Protein AF-A0A963PJD4-F1 (afdb_monomer)

Sequence (79 aa):
LIVNFTRFGGSSLDIMVYAFTLTRAWADYQTLKQELLLGIGRIIERHGAEIAFPTQTLHMVTGGDAPEPSEAAQGRHGG

Foldseek 3Di:
DDWDQDDDDPFDGDIDDDDDDPDPDPVVVVVVVVCVVVVVQVVCVVVVHHDTDDDDDDDDDPPDCPDDPPPPPPDDDDD

Radius of gyration: 29.49 Å; Cα contacts (8 Å, |Δi|>4): 48; chains: 1; bounding box: 52×40×85 Å

pLDDT: mean 87.68, std 16.46, range [37.44, 98.44]

Solvent-accessible surface area (backbone atoms only — not comparable to full-atom values): 5497 Å² total; per-residue (Å²): 122,49,78,43,80,74,46,82,49,97,51,39,78,43,68,51,78,48,78,83,73,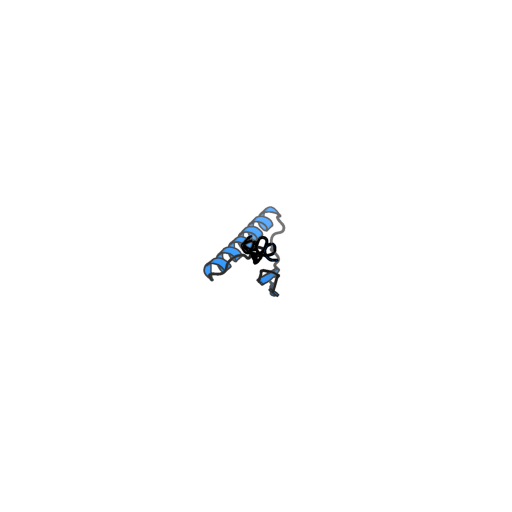94,67,85,52,67,70,60,47,54,51,53,52,50,53,52,54,53,48,50,52,53,52,39,48,74,70,76,44,76,87,69,59,96,65,82,88,83,85,83,80,81,91,77,82,76,82,74,84,76,78,83,79,81,85,84,84,89,132

Structure (mmCIF, N/CA/C/O backbone):
data_AF-A0A963PJD4-F1
#
_entry.id   AF-A0A963PJD4-F1
#
loop_
_atom_site.group_PDB
_atom_site.id
_atom_site.type_symbol
_atom_site.label_atom_id
_atom_site.label_alt_id
_atom_site.label_comp_id
_atom_site.label_asym_id
_atom_site.label_entity_id
_atom_site.label_seq_id
_atom_site.pdbx_PDB_ins_code
_atom_site.Cartn_x
_atom_site.Cartn_y
_atom_site.Cartn_z
_atom_site.occupancy
_atom_site.B_iso_or_equiv
_atom_site.auth_seq_id
_atom_site.auth_comp_id
_atom_site.auth_asym_id
_atom_site.auth_atom_id
_atom_site.pdbx_PDB_model_num
ATOM 1 N N . LEU A 1 1 ? 9.612 -13.029 -6.176 1.00 90.38 1 LEU A N 1
ATOM 2 C CA . LEU A 1 1 ? 8.461 -12.289 -5.614 1.00 90.38 1 LEU A CA 1
ATOM 3 C C . LEU A 1 1 ? 8.147 -12.904 -4.261 1.00 90.38 1 LEU A C 1
ATOM 5 O O . LEU A 1 1 ? 8.045 -14.122 -4.201 1.00 90.38 1 LEU A O 1
ATOM 9 N N . ILE A 1 2 ? 8.059 -12.099 -3.204 1.00 97.75 2 ILE A N 1
ATOM 10 C CA . ILE A 1 2 ? 7.735 -12.546 -1.842 1.00 97.75 2 ILE A CA 1
ATOM 11 C C . ILE A 1 2 ? 6.546 -11.719 -1.350 1.00 97.75 2 ILE A C 1
ATOM 13 O O . ILE A 1 2 ? 6.555 -10.495 -1.501 1.00 97.75 2 ILE A O 1
ATOM 17 N N . VAL A 1 3 ? 5.540 -12.383 -0.777 1.00 97.56 3 VAL A N 1
ATOM 18 C CA . VAL A 1 3 ? 4.353 -11.750 -0.188 1.00 97.56 3 VAL A CA 1
ATOM 19 C C . VAL A 1 3 ? 4.044 -12.432 1.137 1.00 97.56 3 VAL A C 1
ATOM 21 O O . VAL A 1 3 ? 3.761 -13.625 1.141 1.00 97.56 3 VAL A O 1
ATOM 24 N N . ASN A 1 4 ? 4.099 -11.689 2.241 1.00 98.31 4 ASN A N 1
ATOM 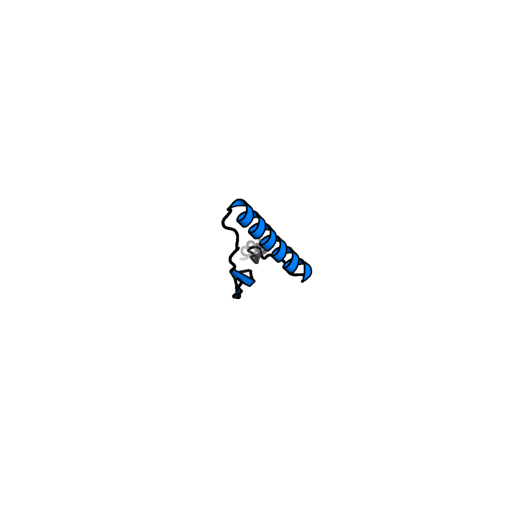25 C CA . ASN A 1 4 ? 3.885 -12.229 3.586 1.00 98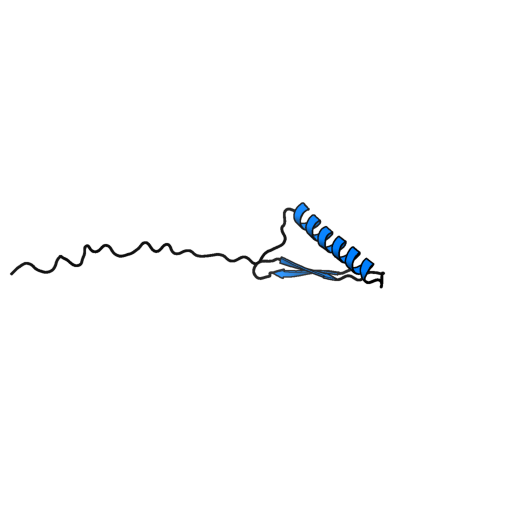.31 4 ASN A CA 1
ATOM 26 C C . ASN A 1 4 ? 2.966 -11.313 4.395 1.00 98.31 4 ASN A C 1
ATOM 28 O O . ASN A 1 4 ? 3.176 -10.101 4.411 1.00 98.31 4 ASN A O 1
ATOM 32 N N . PHE A 1 5 ? 2.016 -11.889 5.132 1.00 97.75 5 PHE A N 1
ATOM 33 C CA . PHE A 1 5 ? 1.408 -11.206 6.274 1.00 97.75 5 PHE A CA 1
ATOM 34 C C . PHE A 1 5 ? 2.465 -11.080 7.373 1.00 97.75 5 PHE A C 1
ATOM 36 O O . PHE A 1 5 ? 3.073 -12.079 7.759 1.00 97.75 5 PHE A O 1
ATOM 43 N N . THR A 1 6 ? 2.744 -9.860 7.821 1.00 97.69 6 THR A N 1
ATOM 44 C CA . THR A 1 6 ? 3.879 -9.599 8.714 1.00 97.69 6 THR A CA 1
ATOM 45 C C . THR A 1 6 ? 3.454 -9.421 10.158 1.00 97.69 6 THR A C 1
ATOM 47 O O . THR A 1 6 ? 4.131 -9.934 11.047 1.00 97.69 6 THR A O 1
ATOM 50 N N . ARG A 1 7 ? 2.358 -8.698 10.413 1.00 97.81 7 ARG A N 1
ATOM 51 C CA . ARG A 1 7 ? 1.869 -8.440 11.772 1.00 97.81 7 ARG A CA 1
ATOM 52 C C . ARG A 1 7 ? 0.442 -7.898 11.795 1.00 97.81 7 ARG A C 1
ATOM 54 O O . ARG A 1 7 ? -0.041 -7.312 10.828 1.00 97.81 7 ARG A O 1
ATOM 61 N N . PHE A 1 8 ? -0.162 -7.989 12.975 1.00 97.88 8 PHE A N 1
ATOM 62 C CA . PHE A 1 8 ? -1.278 -7.138 13.377 1.00 97.88 8 PHE A CA 1
ATOM 63 C C . PHE A 1 8 ? -0.730 -5.757 13.774 1.00 97.88 8 PHE A C 1
ATOM 65 O O . PHE A 1 8 ? 0.061 -5.644 14.714 1.00 97.88 8 PHE A O 1
ATOM 72 N N . GLY A 1 9 ? -1.089 -4.719 13.020 1.00 95.94 9 GLY A N 1
ATOM 73 C CA . GLY A 1 9 ? -0.789 -3.323 13.334 1.00 95.94 9 GLY A CA 1
ATOM 74 C C . GLY A 1 9 ? -1.802 -2.729 14.318 1.00 95.94 9 GLY A C 1
ATOM 75 O O . GLY A 1 9 ? -2.788 -3.366 14.674 1.00 95.94 9 GLY A O 1
ATOM 76 N N . GLY A 1 10 ? -1.581 -1.484 14.755 1.00 96.31 10 GLY A N 1
ATOM 77 C CA . GLY A 1 10 ? -2.454 -0.835 15.748 1.00 96.31 10 GLY A CA 1
ATOM 78 C C . GLY A 1 10 ? -3.904 -0.639 15.283 1.00 96.31 10 GLY A C 1
ATOM 79 O O . GLY A 1 10 ? -4.809 -0.575 16.103 1.00 96.31 10 GLY A O 1
ATOM 80 N N . SER A 1 11 ? -4.123 -0.551 13.971 1.00 96.38 11 SER A N 1
ATOM 81 C CA . SER A 1 11 ? -5.451 -0.510 13.335 1.00 96.38 11 SER A CA 1
ATOM 82 C C . SER A 1 11 ? -5.407 -1.085 11.909 1.00 96.38 11 SER A C 1
ATOM 84 O O . SER A 1 11 ? -6.168 -0.673 11.043 1.00 96.38 11 SER A O 1
ATOM 86 N N . SER A 1 12 ? -4.491 -2.026 11.643 1.00 97.69 12 SER A N 1
ATOM 87 C CA . SER A 1 12 ? -4.235 -2.579 10.305 1.00 97.69 12 SER A CA 1
ATOM 88 C C . SER A 1 12 ? -3.808 -4.049 10.348 1.00 97.69 12 SER A C 1
ATOM 90 O O . SER A 1 12 ? -3.330 -4.550 11.365 1.00 97.69 12 SER A O 1
ATOM 92 N N . LEU A 1 13 ? -3.942 -4.736 9.212 1.00 97.25 13 LEU A N 1
ATOM 93 C CA . LEU A 1 13 ? -3.244 -5.988 8.923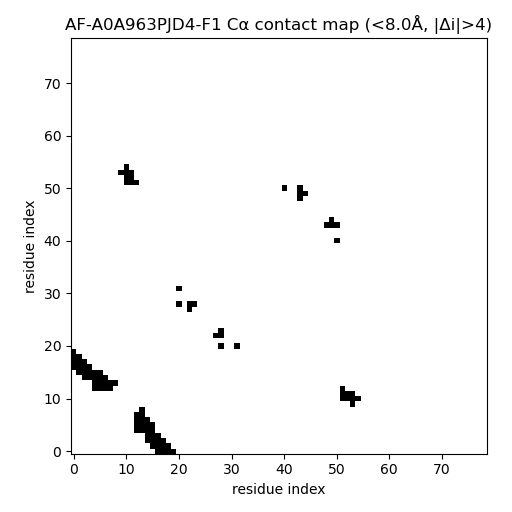 1.00 97.25 13 LEU A CA 1
ATOM 94 C C . LEU A 1 13 ? -2.126 -5.679 7.926 1.00 97.25 13 LEU A C 1
ATOM 96 O O . LEU A 1 13 ? -2.403 -5.270 6.799 1.00 97.25 13 LEU A O 1
ATOM 100 N N . ASP A 1 14 ? -0.871 -5.858 8.333 1.00 97.69 14 ASP A N 1
ATOM 101 C CA . ASP A 1 14 ? 0.266 -5.452 7.510 1.00 97.69 14 ASP A CA 1
ATOM 102 C C . ASP A 1 14 ? 0.714 -6.616 6.611 1.00 97.69 14 ASP A C 1
ATOM 104 O O . ASP A 1 14 ? 0.998 -7.721 7.081 1.00 97.69 14 ASP A O 1
ATOM 108 N N . ILE A 1 15 ? 0.804 -6.366 5.301 1.00 97.81 15 ILE A N 1
ATOM 109 C CA . ILE A 1 15 ? 1.298 -7.322 4.301 1.00 97.81 15 ILE A CA 1
ATOM 110 C C . ILE A 1 15 ? 2.509 -6.710 3.598 1.00 97.81 15 ILE A C 1
ATOM 112 O O . ILE A 1 15 ? 2.435 -5.618 3.037 1.00 97.81 15 ILE A O 1
ATOM 116 N N . MET A 1 16 ? 3.632 -7.426 3.596 1.00 97.81 16 MET A N 1
ATOM 117 C CA . MET A 1 16 ? 4.832 -7.030 2.864 1.00 97.81 16 MET A CA 1
ATOM 118 C C . MET A 1 16 ? 4.812 -7.626 1.460 1.00 97.81 16 MET A C 1
ATOM 120 O O . MET A 1 16 ? 4.698 -8.840 1.309 1.00 97.81 16 MET A O 1
ATOM 124 N N . VAL A 1 17 ? 5.007 -6.777 0.449 1.00 97.44 17 VAL A N 1
ATOM 125 C CA . VAL A 1 17 ? 5.231 -7.180 -0.946 1.00 97.44 17 VAL A CA 1
ATOM 126 C C . VAL A 1 17 ? 6.651 -6.793 -1.346 1.00 97.44 17 VAL A C 1
ATOM 128 O O . VAL A 1 17 ? 7.005 -5.616 -1.339 1.00 97.44 17 VAL A O 1
ATOM 131 N N . TYR A 1 18 ? 7.462 -7.786 -1.705 1.00 97.19 18 TYR A N 1
ATOM 132 C CA . TYR A 1 18 ? 8.852 -7.596 -2.115 1.00 97.19 18 TYR A CA 1
ATOM 133 C C . TYR A 1 18 ? 9.111 -8.220 -3.490 1.00 97.19 18 TYR A C 1
ATOM 135 O O . TYR A 1 18 ? 8.964 -9.431 -3.698 1.00 97.19 18 TYR A O 1
ATOM 143 N N . ALA A 1 19 ? 9.489 -7.379 -4.451 1.00 95.56 19 ALA A N 1
ATOM 144 C CA . ALA A 1 19 ? 9.636 -7.747 -5.854 1.00 95.56 19 ALA A CA 1
ATOM 145 C C . ALA A 1 19 ? 10.729 -6.920 -6.544 1.00 95.56 19 ALA A C 1
ATOM 147 O O . ALA A 1 19 ? 11.028 -5.806 -6.121 1.00 95.56 19 ALA A O 1
ATOM 148 N N . PHE A 1 20 ? 11.266 -7.451 -7.644 1.00 95.25 20 PHE A N 1
ATOM 149 C CA . PHE A 1 20 ? 12.179 -6.743 -8.541 1.00 95.25 20 PHE A CA 1
ATOM 150 C C . PHE A 1 20 ? 11.569 -6.640 -9.938 1.00 95.25 20 PHE A C 1
ATOM 152 O O . PHE A 1 20 ? 10.917 -7.578 -10.400 1.00 95.25 20 PHE A O 1
ATOM 159 N N . THR A 1 21 ? 11.808 -5.519 -10.618 1.00 94.81 21 THR A N 1
ATOM 160 C CA . THR A 1 21 ? 11.482 -5.338 -12.037 1.00 94.81 21 THR A CA 1
ATOM 161 C C . THR A 1 21 ? 12.685 -5.677 -12.911 1.00 94.81 21 THR A C 1
ATOM 163 O O . THR A 1 21 ? 13.828 -5.493 -12.499 1.00 94.81 21 THR A O 1
ATOM 166 N N . LEU A 1 22 ? 12.440 -6.120 -14.145 1.00 94.19 22 LEU A N 1
ATOM 167 C CA . LEU A 1 22 ? 13.512 -6.366 -15.120 1.00 94.19 22 LEU A CA 1
ATOM 168 C C . LEU A 1 22 ? 14.036 -5.073 -15.770 1.00 94.19 22 LEU A C 1
ATOM 170 O O . LEU A 1 22 ? 15.161 -5.049 -16.265 1.00 94.19 22 LEU A O 1
ATOM 174 N N . THR A 1 23 ? 13.240 -3.997 -15.769 1.00 92.81 23 THR A N 1
ATOM 175 C CA . THR A 1 23 ? 13.656 -2.693 -16.304 1.00 92.81 23 THR A CA 1
ATOM 176 C C . THR A 1 23 ? 14.637 -1.981 -15.372 1.00 92.81 23 THR A C 1
ATOM 178 O O . THR A 1 23 ? 14.550 -2.093 -14.147 1.00 92.81 23 THR A O 1
ATOM 181 N N . ARG A 1 24 ? 15.561 -1.224 -15.974 1.00 89.06 24 ARG A N 1
ATOM 182 C CA . ARG A 1 24 ? 16.463 -0.279 -15.290 1.00 89.06 24 ARG A CA 1
ATOM 183 C C . ARG A 1 24 ? 16.059 1.178 -15.524 1.00 89.06 24 ARG A C 1
ATOM 185 O O . ARG A 1 24 ? 16.625 2.069 -14.897 1.00 89.06 24 ARG A O 1
ATOM 192 N N . ALA A 1 25 ? 15.115 1.425 -16.435 1.00 96.88 25 ALA A N 1
ATOM 193 C CA . ALA A 1 25 ? 14.625 2.763 -16.713 1.00 96.88 25 ALA A CA 1
ATOM 194 C C . ALA A 1 25 ? 13.699 3.212 -15.579 1.00 96.88 25 ALA A C 1
ATOM 196 O O . ALA A 1 25 ? 12.752 2.517 -15.208 1.00 96.88 25 ALA A O 1
ATOM 197 N N . TRP A 1 26 ? 13.973 4.393 -15.027 1.00 95.81 26 TRP A N 1
ATOM 198 C CA . TRP A 1 26 ? 13.221 4.917 -13.890 1.00 95.81 26 TRP A CA 1
ATOM 199 C C . TRP A 1 26 ? 11.734 5.123 -14.207 1.00 95.81 26 TRP A C 1
ATOM 201 O O . TRP A 1 26 ? 10.886 4.769 -13.392 1.00 95.81 26 TRP A O 1
ATOM 211 N N . ALA A 1 27 ? 11.414 5.653 -15.392 1.00 97.56 27 ALA A N 1
ATOM 212 C CA . ALA A 1 27 ? 10.035 5.905 -15.815 1.00 97.56 27 ALA A CA 1
ATOM 213 C C . ALA A 1 27 ? 9.204 4.610 -15.889 1.00 97.56 27 ALA A C 1
ATOM 215 O O . ALA A 1 27 ? 8.100 4.546 -15.343 1.00 97.56 27 ALA A O 1
ATOM 216 N N . ASP A 1 28 ? 9.766 3.555 -16.480 1.00 96.94 28 ASP A N 1
ATOM 217 C CA . ASP A 1 28 ? 9.116 2.244 -16.568 1.00 96.94 28 ASP A CA 1
ATOM 218 C C . ASP A 1 28 ? 8.930 1.627 -15.182 1.00 96.94 28 ASP A C 1
ATOM 220 O O . ASP A 1 28 ? 7.868 1.090 -14.871 1.00 96.94 28 ASP A O 1
ATOM 224 N N . TYR A 1 29 ? 9.945 1.736 -14.317 1.00 96.88 29 TYR A N 1
ATOM 225 C CA . TYR A 1 29 ? 9.849 1.263 -12.939 1.00 96.88 29 TYR A CA 1
ATOM 226 C C . TYR A 1 29 ? 8.716 1.964 -12.176 1.00 96.88 29 TYR A C 1
ATOM 228 O O . TYR A 1 29 ? 7.933 1.292 -11.504 1.00 96.88 29 TYR A O 1
ATOM 236 N N . GLN A 1 30 ? 8.592 3.292 -12.293 1.00 97.81 30 GLN A N 1
ATOM 237 C CA . GLN A 1 30 ? 7.505 4.037 -11.647 1.00 97.81 30 GLN A CA 1
ATOM 238 C C . GLN A 1 30 ? 6.133 3.613 -12.181 1.00 97.81 30 GLN A C 1
ATOM 240 O O . GLN A 1 30 ? 5.213 3.408 -11.389 1.00 97.81 30 GLN A O 1
ATOM 245 N N . THR A 1 31 ? 6.019 3.407 -13.495 1.00 97.75 31 THR A N 1
ATOM 246 C CA . THR A 1 31 ? 4.779 2.947 -14.139 1.00 97.75 31 THR A CA 1
ATOM 247 C C . THR A 1 31 ? 4.368 1.569 -13.617 1.00 97.75 31 THR A C 1
ATOM 249 O O . THR A 1 31 ? 3.270 1.410 -13.086 1.00 97.75 31 THR A O 1
ATOM 252 N N . LEU A 1 32 ? 5.283 0.595 -13.649 1.00 97.31 32 LEU A N 1
ATOM 253 C CA . LEU A 1 32 ? 5.030 -0.763 -13.154 1.00 97.31 32 LEU A CA 1
ATOM 254 C C . LEU A 1 32 ? 4.709 -0.782 -11.654 1.00 97.31 32 LEU A C 1
ATOM 256 O O . LEU A 1 32 ? 3.830 -1.523 -11.210 1.00 97.31 32 LEU A O 1
ATOM 260 N N . LYS A 1 33 ? 5.397 0.045 -10.856 1.00 96.50 33 LYS A N 1
ATOM 261 C CA . LYS A 1 33 ? 5.126 0.172 -9.420 1.00 96.50 33 LYS A CA 1
ATOM 262 C C . LYS A 1 33 ? 3.714 0.700 -9.170 1.00 96.50 33 LYS A C 1
ATOM 264 O O . LYS A 1 33 ? 3.017 0.163 -8.309 1.00 96.50 33 LYS A O 1
ATOM 269 N N . GLN A 1 34 ? 3.288 1.726 -9.903 1.00 98.19 34 GLN A N 1
ATOM 270 C CA . GLN A 1 34 ? 1.939 2.276 -9.782 1.00 98.19 34 GLN A CA 1
ATOM 271 C C . GLN A 1 34 ? 0.880 1.235 -10.163 1.00 98.19 34 GLN A C 1
ATOM 273 O O . GLN A 1 34 ? -0.075 1.035 -9.412 1.00 98.19 34 GLN A O 1
ATOM 278 N N . GLU A 1 35 ? 1.062 0.535 -11.283 1.00 98.00 35 GLU A N 1
ATOM 279 C CA . GLU A 1 35 ? 0.139 -0.516 -11.725 1.00 98.00 35 GLU A CA 1
ATOM 280 C C . GLU A 1 35 ? 0.015 -1.650 -10.704 1.00 98.00 35 GLU A C 1
ATOM 282 O O . GLU A 1 35 ? -1.100 -2.089 -10.409 1.00 98.00 35 GLU A O 1
ATOM 287 N N . LEU A 1 36 ? 1.139 -2.082 -10.121 1.00 97.25 36 LEU A N 1
ATOM 288 C CA . LEU A 1 36 ? 1.159 -3.091 -9.066 1.00 97.25 36 LEU A CA 1
ATOM 289 C C . LEU A 1 36 ? 0.370 -2.627 -7.833 1.00 97.25 36 LEU A C 1
ATOM 291 O O . LEU A 1 36 ? -0.497 -3.359 -7.357 1.00 97.25 36 LEU A O 1
ATOM 295 N N . LEU A 1 37 ? 0.634 -1.416 -7.330 1.00 97.50 37 LEU A N 1
ATOM 296 C CA . LEU A 1 37 ? -0.022 -0.887 -6.128 1.00 97.50 37 LEU A CA 1
ATOM 297 C C . LEU A 1 37 ? -1.532 -0.685 -6.332 1.00 97.50 37 LEU A C 1
ATOM 299 O O . LEU A 1 37 ? -2.326 -1.105 -5.490 1.00 97.50 37 LEU A O 1
ATOM 303 N N . LEU A 1 38 ? -1.947 -0.118 -7.468 1.00 98.19 38 LEU A N 1
ATOM 304 C CA . LEU A 1 38 ? -3.369 0.033 -7.809 1.00 98.19 38 LEU A CA 1
ATOM 305 C C . LEU A 1 38 ? -4.041 -1.324 -8.074 1.00 98.19 38 LEU A C 1
ATOM 307 O O . LEU A 1 38 ? -5.214 -1.524 -7.763 1.00 98.19 38 LEU A O 1
ATOM 311 N N . GLY A 1 39 ? -3.305 -2.283 -8.639 1.00 98.25 39 GLY A N 1
ATOM 312 C CA . GLY A 1 39 ? -3.742 -3.669 -8.780 1.00 98.25 39 GLY A CA 1
ATOM 313 C C . GLY A 1 39 ? -4.044 -4.323 -7.434 1.00 98.25 39 GLY A C 1
ATOM 314 O O . GLY A 1 39 ? -5.107 -4.927 -7.291 1.00 98.25 39 GLY A O 1
ATOM 315 N N . ILE A 1 40 ? -3.154 -4.151 -6.453 1.00 97.88 40 ILE A N 1
ATOM 316 C CA . ILE A 1 40 ? -3.345 -4.627 -5.076 1.00 97.88 40 ILE A CA 1
ATOM 317 C C . ILE A 1 40 ? -4.588 -3.983 -4.451 1.00 97.88 40 ILE A C 1
ATOM 319 O O . ILE A 1 40 ? -5.429 -4.711 -3.931 1.00 97.88 40 ILE A O 1
ATOM 323 N N . GLY A 1 41 ? -4.761 -2.661 -4.574 1.00 97.69 41 GLY A 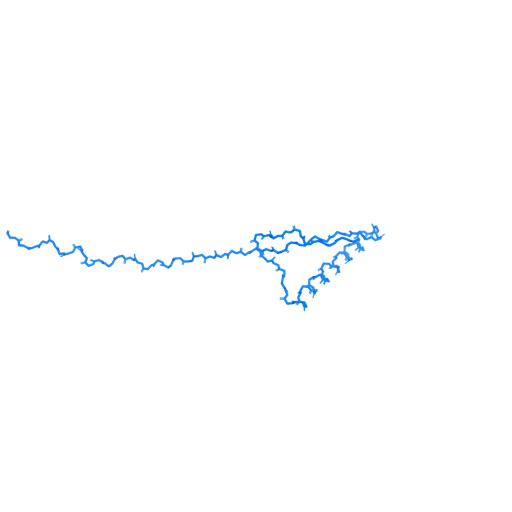N 1
ATOM 324 C CA . GLY A 1 41 ? -5.961 -1.965 -4.083 1.00 97.69 41 GLY A CA 1
ATOM 325 C C . GLY A 1 41 ? -7.258 -2.559 -4.643 1.00 97.69 41 GLY A C 1
ATOM 326 O O . GLY A 1 41 ? -8.146 -2.941 -3.887 1.00 97.69 41 GLY A O 1
ATOM 327 N N . ARG A 1 42 ? -7.318 -2.786 -5.961 1.00 98.38 42 ARG A N 1
ATOM 328 C CA . ARG A 1 42 ? -8.481 -3.434 -6.597 1.00 98.38 42 ARG A CA 1
ATOM 329 C C . ARG A 1 42 ? -8.707 -4.874 -6.135 1.00 98.38 42 ARG A C 1
ATOM 331 O O . ARG A 1 42 ? -9.844 -5.331 -6.130 1.00 98.38 42 ARG A O 1
ATOM 338 N N . ILE A 1 43 ? -7.652 -5.632 -5.819 1.00 98.19 43 ILE A N 1
ATOM 339 C CA . ILE A 1 43 ? -7.798 -6.987 -5.255 1.00 98.19 43 ILE A CA 1
A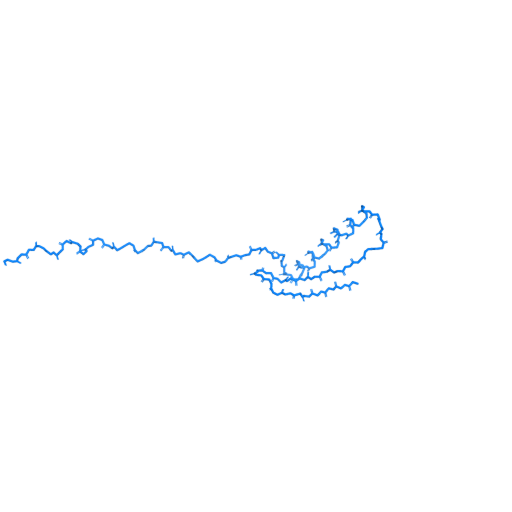TOM 340 C C . ILE A 1 43 ? -8.454 -6.897 -3.875 1.00 98.19 43 ILE A C 1
ATOM 342 O O . ILE A 1 43 ? -9.411 -7.624 -3.629 1.00 98.19 43 ILE A O 1
ATOM 346 N N . ILE A 1 44 ? -7.971 -5.995 -3.017 1.00 97.56 44 ILE A N 1
ATOM 347 C CA . ILE A 1 44 ? -8.506 -5.763 -1.668 1.00 97.56 44 ILE A CA 1
ATOM 348 C C . ILE A 1 44 ? -10.007 -5.443 -1.741 1.00 97.56 44 ILE A C 1
ATOM 350 O O . ILE A 1 44 ? -10.812 -6.158 -1.141 1.00 97.56 44 ILE A O 1
ATOM 354 N N . GLU A 1 45 ? -10.385 -4.465 -2.567 1.00 97.69 45 GLU A N 1
ATOM 355 C CA . GLU A 1 45 ? -11.783 -4.052 -2.761 1.00 97.69 45 GLU A CA 1
ATOM 356 C C . GLU A 1 45 ? -12.671 -5.198 -3.268 1.00 97.69 45 GLU A C 1
ATOM 358 O O . GLU A 1 45 ? -13.763 -5.425 -2.750 1.00 97.69 45 GLU A O 1
ATOM 363 N N . ARG A 1 46 ? -12.201 -5.978 -4.255 1.00 98.44 46 ARG A N 1
ATOM 364 C CA . ARG A 1 46 ? -12.963 -7.119 -4.802 1.00 98.44 46 ARG A CA 1
ATOM 365 C C . ARG A 1 46 ? -13.263 -8.206 -3.772 1.00 98.44 46 ARG A C 1
ATOM 367 O O . ARG A 1 46 ? -14.211 -8.962 -3.968 1.00 98.44 46 ARG A O 1
ATOM 374 N N . HIS A 1 47 ? -12.466 -8.305 -2.714 1.00 98.12 47 HIS A N 1
ATOM 375 C CA . HIS A 1 47 ? -12.689 -9.244 -1.618 1.00 98.12 47 HIS A CA 1
ATOM 376 C C . HIS A 1 47 ? -13.464 -8.626 -0.441 1.00 98.12 47 HIS A C 1
ATOM 378 O O . HIS A 1 47 ? -13.590 -9.273 0.597 1.00 98.12 47 HIS A O 1
ATOM 384 N N . GLY A 1 48 ? -14.004 -7.411 -0.593 1.00 97.50 48 GLY A N 1
ATOM 385 C CA . GLY A 1 48 ? -14.787 -6.730 0.443 1.00 97.50 48 GLY A CA 1
ATOM 386 C C . GLY A 1 48 ? -13.948 -6.214 1.613 1.00 97.50 48 GLY A C 1
ATOM 387 O O . GLY A 1 48 ? -14.492 -5.940 2.679 1.00 97.50 48 GLY A O 1
ATOM 388 N N . ALA A 1 49 ? -12.632 -6.118 1.431 1.00 96.94 49 ALA A N 1
ATOM 389 C CA . ALA A 1 49 ? -11.730 -5.491 2.383 1.00 96.94 49 ALA A CA 1
ATOM 390 C C . ALA A 1 49 ? -11.427 -4.050 1.950 1.00 96.94 49 ALA A C 1
ATOM 392 O O . ALA A 1 49 ? -11.690 -3.651 0.816 1.00 96.94 49 ALA A O 1
ATOM 393 N N . GLU A 1 50 ? -10.825 -3.281 2.852 1.00 96.06 50 GLU A N 1
ATOM 394 C CA . GLU A 1 50 ? -10.464 -1.884 2.619 1.00 96.06 50 GLU A CA 1
ATOM 395 C C . GLU A 1 50 ? -9.016 -1.624 3.042 1.00 96.06 50 GLU A C 1
ATOM 397 O O . GLU A 1 50 ? -8.452 -2.331 3.884 1.00 96.06 50 GLU A O 1
ATOM 402 N N . ILE A 1 51 ? -8.397 -0.598 2.450 1.00 96.00 51 ILE A N 1
ATOM 403 C CA . ILE A 1 51 ? -7.101 -0.111 2.924 1.00 96.00 51 ILE A CA 1
ATOM 404 C C . ILE A 1 51 ? -7.313 0.527 4.297 1.00 96.00 51 ILE A C 1
ATOM 406 O O . ILE A 1 51 ? -8.105 1.452 4.450 1.00 96.00 51 ILE A O 1
ATOM 410 N N . ALA A 1 52 ? -6.578 0.032 5.290 1.00 96.06 52 ALA A N 1
ATOM 411 C CA . ALA A 1 52 ? -6.701 0.499 6.659 1.00 96.06 52 ALA A CA 1
ATOM 412 C C . ALA A 1 52 ? -6.188 1.938 6.823 1.00 96.06 52 ALA A C 1
ATOM 414 O O . ALA A 1 52 ? -5.049 2.255 6.470 1.00 96.06 52 ALA A O 1
ATOM 415 N N . PHE A 1 53 ? -7.010 2.780 7.443 1.00 95.12 53 PHE A N 1
ATOM 416 C CA . PHE A 1 53 ? -6.608 4.080 7.970 1.00 95.12 53 PHE A CA 1
ATOM 417 C C . PHE A 1 53 ? -6.379 3.978 9.484 1.00 95.12 53 PHE A C 1
ATOM 419 O O . PHE A 1 53 ? -7.046 3.175 10.147 1.00 95.12 53 PHE A O 1
ATOM 426 N N . PRO A 1 54 ? -5.485 4.802 10.065 1.00 94.81 54 PRO A N 1
ATOM 427 C CA . PRO A 1 54 ? -5.349 4.884 11.511 1.00 94.81 54 PRO A CA 1
ATOM 428 C C . PRO A 1 54 ? -6.704 5.153 12.167 1.00 94.81 54 PRO A C 1
ATOM 430 O O . PRO A 1 54 ? -7.342 6.165 11.886 1.00 94.81 54 PRO A O 1
ATOM 433 N N . THR A 1 55 ? -7.139 4.243 13.032 1.00 94.81 55 THR A N 1
ATOM 434 C CA . THR A 1 55 ? -8.442 4.331 13.702 1.00 94.81 55 THR A CA 1
ATOM 435 C C . THR A 1 55 ? -8.256 4.472 15.207 1.00 94.81 55 THR A C 1
ATOM 437 O O . THR A 1 55 ? -7.323 3.911 15.784 1.00 94.81 55 THR A O 1
ATOM 440 N N . GLN A 1 56 ? -9.147 5.230 15.844 1.00 92.62 56 GLN A N 1
ATOM 441 C CA . GLN A 1 56 ? -9.220 5.378 17.295 1.00 92.62 56 GLN A CA 1
ATOM 442 C C . GLN A 1 56 ? -10.671 5.258 17.755 1.00 92.62 56 GLN A C 1
ATOM 444 O O . GLN A 1 56 ? -11.582 5.759 17.099 1.00 92.62 56 GLN A O 1
ATOM 449 N N . THR A 1 57 ? -10.873 4.630 18.909 1.00 94.12 57 THR A N 1
ATOM 450 C CA . THR A 1 57 ? -12.174 4.595 19.581 1.00 94.12 57 THR A CA 1
ATOM 451 C C . THR A 1 57 ? -12.242 5.751 20.570 1.00 94.12 57 THR A C 1
ATOM 453 O O . THR A 1 57 ? -11.442 5.816 21.502 1.00 94.12 57 THR A O 1
ATOM 456 N N . LEU A 1 58 ? -13.190 6.671 20.375 1.00 92.62 58 LEU A N 1
ATOM 457 C CA . LEU A 1 58 ? -13.414 7.795 21.285 1.00 92.62 58 LEU A CA 1
ATOM 458 C C . LEU A 1 58 ? -14.476 7.429 22.325 1.00 92.62 58 LEU A C 1
ATOM 460 O O . LEU A 1 58 ? -15.634 7.190 21.987 1.00 92.62 58 LEU A O 1
ATOM 464 N N . HIS A 1 59 ? -14.088 7.424 23.599 1.00 90.94 59 HIS A N 1
ATOM 465 C CA . HIS A 1 59 ? -15.018 7.289 24.717 1.00 90.94 59 HIS A CA 1
ATOM 466 C C . HIS A 1 59 ? -15.521 8.676 25.124 1.00 90.94 59 HIS A C 1
ATOM 468 O O . HIS A 1 59 ? -14.790 9.452 25.736 1.00 90.94 59 HIS A O 1
ATOM 474 N N . MET A 1 60 ? -16.762 9.002 24.763 1.00 91.31 60 MET A N 1
ATOM 475 C CA . MET A 1 60 ? -17.384 10.272 25.140 1.00 91.31 60 MET A CA 1
ATOM 476 C C . MET A 1 60 ? -18.075 10.134 26.496 1.00 91.31 60 MET A C 1
ATOM 478 O O . MET A 1 60 ? -18.948 9.284 26.664 1.00 91.31 60 MET A O 1
ATOM 482 N N . VAL A 1 61 ? -17.707 10.989 27.449 1.00 86.25 61 VAL A N 1
ATOM 483 C CA . VAL A 1 61 ? -18.452 11.174 28.699 1.00 86.25 61 VAL A CA 1
ATOM 484 C C . VAL A 1 61 ? -19.315 12.418 28.522 1.00 86.25 61 VAL A C 1
ATOM 486 O O . VAL A 1 61 ? -18.790 13.527 28.429 1.00 86.25 61 VAL A O 1
ATOM 489 N N . THR A 1 62 ? -20.633 12.248 28.430 1.00 78.69 62 THR A N 1
ATOM 490 C CA . THR A 1 62 ? -21.556 13.388 28.419 1.00 78.69 62 THR A CA 1
ATOM 491 C C . THR A 1 62 ? -21.587 13.978 29.825 1.00 78.69 62 THR A C 1
ATOM 493 O O . THR A 1 62 ? -22.037 13.327 30.762 1.00 78.69 62 THR A O 1
ATOM 496 N N . GLY A 1 63 ? -21.078 15.202 29.981 1.00 70.50 63 GLY A N 1
ATOM 497 C CA . GLY A 1 63 ? -21.185 15.958 31.225 1.00 70.50 63 GLY A CA 1
ATOM 498 C C . GLY A 1 63 ? -22.647 16.292 31.504 1.00 70.50 63 GLY A C 1
ATOM 499 O O . GLY A 1 63 ? -23.190 17.222 30.914 1.00 70.50 63 GLY A O 1
ATOM 500 N N . GLY A 1 64 ? -23.275 15.503 32.369 1.00 65.06 64 GLY A N 1
ATOM 501 C CA . GLY A 1 64 ? -24.689 15.619 32.702 1.00 65.06 64 GLY A CA 1
ATOM 502 C C . GLY A 1 64 ? -25.029 15.090 34.090 1.00 65.06 64 GLY A C 1
ATOM 503 O O . GLY A 1 64 ? -26.142 14.637 34.273 1.00 65.06 64 GLY A O 1
ATOM 504 N N . ASP A 1 65 ? -24.093 15.161 35.038 1.00 65.44 65 ASP A N 1
ATOM 505 C CA . ASP A 1 65 ? -24.365 15.002 36.472 1.00 65.44 65 ASP A CA 1
ATOM 506 C C . ASP A 1 65 ? -23.779 16.217 37.208 1.00 65.44 65 ASP A C 1
ATOM 508 O O . ASP A 1 65 ? -22.827 16.124 37.984 1.00 65.44 65 ASP A O 1
ATOM 512 N N . ALA A 1 66 ? -24.301 17.408 36.902 1.00 65.50 66 ALA A N 1
ATOM 513 C CA . ALA A 1 66 ? -24.177 18.520 37.836 1.00 65.50 66 ALA A CA 1
ATOM 514 C C . ALA A 1 66 ? -25.180 18.250 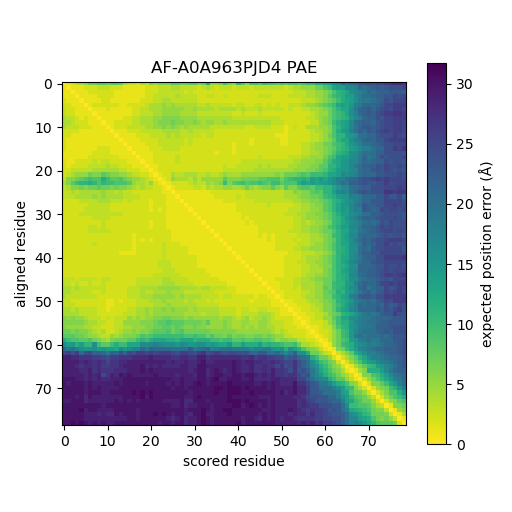38.971 1.00 65.50 66 ALA A C 1
ATOM 516 O O . ALA A 1 66 ? -26.364 18.088 38.674 1.00 65.50 66 ALA A O 1
ATOM 517 N N . PRO A 1 67 ? -24.754 18.154 40.243 1.00 63.28 67 PRO A N 1
ATOM 518 C CA . PRO A 1 67 ? -25.686 17.914 41.338 1.00 63.28 67 PRO A CA 1
ATOM 519 C C . PRO A 1 67 ? -26.716 19.052 41.432 1.00 63.28 67 PRO A C 1
ATOM 521 O O . PRO A 1 67 ? -26.359 20.232 41.409 1.00 63.28 67 PRO A O 1
ATOM 524 N N . GLU A 1 68 ? -27.996 18.683 41.526 1.00 62.97 68 GLU A N 1
ATOM 525 C CA . GLU A 1 68 ? -29.137 19.586 41.725 1.00 62.97 68 GLU A CA 1
ATOM 526 C C . GLU A 1 68 ? -28.928 20.466 42.984 1.00 62.97 68 GLU A C 1
ATOM 528 O O .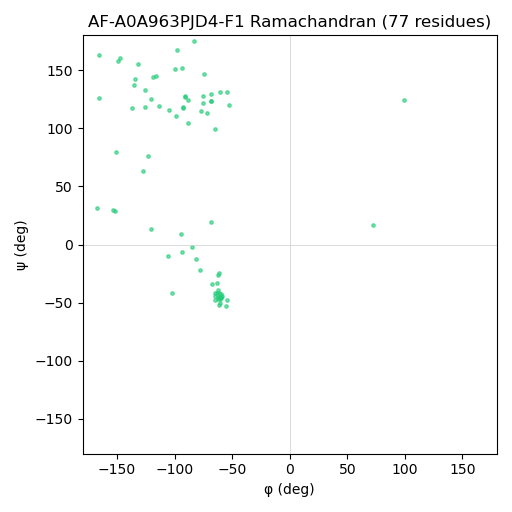 GLU A 1 68 ? -28.634 19.925 44.054 1.00 62.97 68 GLU A O 1
ATOM 533 N N . PRO A 1 69 ? -29.123 21.803 42.936 1.00 60.75 69 PRO A N 1
ATOM 534 C CA . PRO A 1 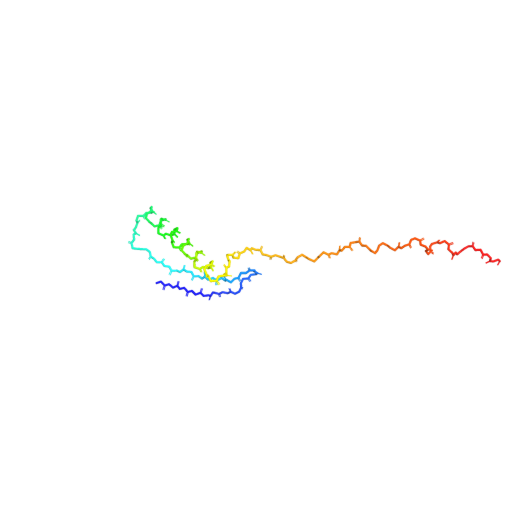69 ? -28.902 22.708 44.078 1.00 60.75 69 PRO A CA 1
ATOM 535 C C . PRO A 1 69 ? -29.879 22.566 45.267 1.00 60.75 69 PRO A C 1
ATOM 537 O O . PRO A 1 69 ? -30.010 23.499 46.062 1.00 60.75 69 PRO A O 1
ATOM 540 N N . SER A 1 70 ? -30.592 21.447 45.419 1.00 62.28 70 SER A N 1
ATOM 541 C CA . SER A 1 70 ? -31.687 21.326 46.394 1.00 62.28 70 SER A CA 1
ATOM 542 C C . SER A 1 70 ? -31.252 21.028 47.840 1.00 62.28 70 SER A C 1
ATOM 544 O O . SER A 1 70 ? -32.077 21.169 48.742 1.00 62.28 70 SER A O 1
ATOM 546 N N . GLU A 1 71 ? -30.001 20.651 48.118 1.00 57.16 71 GLU A N 1
ATOM 547 C CA . GLU A 1 71 ? -29.589 20.269 49.488 1.00 57.16 71 GLU A CA 1
ATOM 548 C C . GLU A 1 71 ? -28.984 21.411 50.330 1.00 57.16 71 GLU A C 1
ATOM 550 O O . GLU A 1 71 ? -28.787 21.256 51.532 1.00 57.16 71 GLU A O 1
ATOM 555 N N . ALA A 1 72 ? -28.748 22.602 49.766 1.00 54.56 72 ALA A N 1
ATOM 556 C CA . ALA A 1 72 ? -28.077 23.692 50.493 1.00 54.56 72 ALA A CA 1
ATOM 557 C C . ALA A 1 72 ? -29.002 24.574 51.367 1.00 54.56 72 ALA A C 1
ATOM 559 O O . ALA A 1 72 ? -28.512 25.482 52.041 1.00 54.56 72 ALA A O 1
ATOM 560 N N . ALA A 1 73 ? -30.323 24.346 51.379 1.00 54.88 73 ALA A N 1
ATOM 561 C CA . ALA A 1 73 ? -31.289 25.279 51.981 1.00 54.88 73 ALA A CA 1
ATOM 562 C C . ALA A 1 73 ? -32.161 24.714 53.121 1.00 54.88 73 ALA A C 1
ATOM 564 O O . ALA A 1 73 ? -33.126 25.363 53.523 1.00 54.88 73 ALA A O 1
ATOM 565 N N . GLN A 1 74 ? -31.844 23.545 53.687 1.00 57.12 74 GLN A N 1
ATOM 566 C CA . GLN A 1 74 ? -32.606 22.969 54.810 1.00 57.12 74 GLN A CA 1
ATOM 567 C C . GLN A 1 74 ? -31.699 22.716 56.013 1.00 57.12 74 GLN A C 1
ATOM 569 O O . GLN A 1 74 ? -31.289 21.602 56.308 1.00 57.12 74 GLN A O 1
ATOM 574 N N . GLY A 1 75 ? -31.366 23.797 56.715 1.00 54.31 75 GLY A N 1
ATOM 575 C CA . GLY A 1 75 ? -30.547 23.718 57.921 1.00 54.31 75 GLY A CA 1
ATOM 576 C C . GLY A 1 75 ? -30.521 24.995 58.749 1.00 54.31 75 GLY A C 1
ATOM 577 O O . GLY A 1 75 ? -29.495 25.289 59.349 1.00 54.31 75 GLY A O 1
ATOM 578 N N . ARG A 1 76 ? -31.600 25.791 58.758 1.00 56.66 76 ARG A N 1
ATOM 579 C CA . ARG A 1 76 ? -31.779 26.910 59.702 1.00 56.66 76 ARG A CA 1
ATOM 580 C C . ARG A 1 76 ? -33.262 27.150 59.983 1.00 56.66 76 ARG A C 1
ATOM 582 O O . ARG A 1 76 ? -33.836 28.056 59.401 1.00 56.66 76 ARG A O 1
ATOM 589 N N . HIS A 1 77 ? -33.875 26.355 60.862 1.00 47.78 77 HIS A N 1
ATOM 590 C CA . HIS A 1 77 ? -34.993 26.818 61.696 1.00 47.78 77 HIS A CA 1
ATOM 591 C C . HIS A 1 77 ? -35.292 25.853 62.858 1.00 47.78 77 HIS A C 1
ATOM 593 O O . HIS A 1 77 ? -35.565 24.679 62.632 1.00 47.78 77 HIS A O 1
ATOM 599 N N . GLY A 1 78 ? -35.305 26.412 64.075 1.00 43.81 78 GLY A N 1
ATOM 600 C CA . GLY A 1 78 ? -35.789 25.818 65.331 1.00 43.81 78 GLY A CA 1
ATOM 601 C C . GLY A 1 78 ? -34.660 25.264 66.204 1.00 43.81 78 GLY A C 1
ATOM 602 O O . GLY A 1 78 ? -33.879 24.452 65.730 1.00 43.81 78 GLY A O 1
ATOM 603 N N . GLY A 1 79 ? -34.478 25.650 67.463 1.00 37.44 79 GLY A N 1
ATOM 604 C CA . GLY A 1 79 ? -35.124 26.607 68.363 1.00 37.44 79 GLY A CA 1
ATOM 605 C C . GLY A 1 79 ? -34.306 26.618 69.654 1.00 37.44 79 GLY A C 1
ATOM 606 O O . GLY A 1 79 ? -33.636 25.592 69.913 1.00 37.44 79 GLY A O 1
#

Secondary structure (DSSP, 8-state):
-EEEEEEE-SSSEEEEEE---S---HHHHHHHHHHHHHHHHHHHHHTT--PPPP-----------PPPGGGTT------

Mean predicted aligned error: 10.64 Å